Protein AF-A0A1F5BUM9-F1 (afdb_monomer_lite)

Organism: NCBI:txid1797298

Radius of gyration: 32.44 Å; chains: 1; bounding box: 60×42×88 Å

Structure (mmCIF, N/CA/C/O backbone):
data_AF-A0A1F5BUM9-F1
#
_entry.id   AF-A0A1F5BUM9-F1
#
loop_
_atom_site.group_PDB
_atom_site.id
_atom_site.type_symbol
_atom_site.label_atom_id
_atom_site.label_alt_id
_atom_site.label_comp_id
_atom_site.label_asym_id
_atom_site.label_entity_id
_atom_site.label_seq_id
_atom_site.pdbx_PDB_ins_code
_atom_site.Cartn_x
_atom_site.Cartn_y
_atom_site.Cartn_z
_atom_site.occupancy
_atom_site.B_iso_or_equiv
_atom_site.auth_seq_id
_atom_site.auth_comp_id
_atom_site.auth_asym_id
_atom_site.auth_atom_id
_atom_site.pdbx_PDB_model_num
ATOM 1 N N . MET A 1 1 ? 32.443 36.605 -42.762 1.00 44.03 1 MET A N 1
ATOM 2 C CA . MET A 1 1 ? 31.659 35.357 -42.912 1.00 44.03 1 MET A CA 1
ATOM 3 C C . MET A 1 1 ? 31.356 34.805 -41.528 1.00 44.03 1 MET A C 1
ATOM 5 O O . MET A 1 1 ? 32.287 34.441 -40.823 1.00 44.03 1 MET A O 1
ATOM 9 N N . LYS A 1 2 ? 30.087 34.827 -41.098 1.00 42.22 2 LYS A N 1
ATOM 10 C CA . LYS A 1 2 ? 29.662 34.248 -39.815 1.00 42.22 2 LYS A CA 1
ATOM 11 C C . LYS A 1 2 ? 29.589 32.729 -39.985 1.00 42.22 2 LYS A C 1
ATOM 13 O O . LYS A 1 2 ? 28.824 32.261 -40.822 1.00 42.22 2 LYS A O 1
ATOM 18 N N . LYS A 1 3 ? 30.399 31.980 -39.233 1.00 48.72 3 LYS A N 1
ATOM 19 C CA . LYS A 1 3 ? 30.218 30.534 -39.087 1.00 48.72 3 LYS A CA 1
ATOM 20 C C . LYS A 1 3 ? 28.916 30.341 -38.316 1.00 48.72 3 LYS A C 1
ATOM 22 O O . LYS A 1 3 ? 28.803 30.765 -37.172 1.00 48.72 3 LYS A O 1
ATOM 27 N N . GLN A 1 4 ? 27.899 29.832 -38.998 1.00 49.59 4 GLN A N 1
ATOM 28 C CA . GLN A 1 4 ? 26.709 29.318 -38.343 1.00 49.59 4 GLN A CA 1
ATOM 29 C C . GLN A 1 4 ? 27.141 28.023 -37.666 1.00 49.59 4 GLN A C 1
ATOM 31 O O . GLN A 1 4 ? 27.321 27.006 -38.334 1.00 49.59 4 GLN A O 1
ATOM 36 N N . ASP A 1 5 ? 27.364 28.084 -36.357 1.00 52.47 5 ASP A N 1
ATOM 37 C CA . ASP A 1 5 ? 27.512 26.895 -35.533 1.00 52.47 5 ASP A CA 1
ATOM 38 C C . ASP A 1 5 ? 26.158 26.187 -35.533 1.00 52.47 5 ASP A C 1
ATOM 40 O O . ASP A 1 5 ? 25.263 26.475 -34.736 1.00 52.47 5 ASP A O 1
ATOM 44 N N . ALA A 1 6 ? 25.982 25.305 -36.517 1.00 54.53 6 ALA A N 1
ATOM 45 C CA . ALA A 1 6 ? 24.881 24.370 -36.576 1.00 54.53 6 ALA A CA 1
ATOM 46 C C . ALA A 1 6 ? 24.970 23.511 -35.315 1.00 54.53 6 ALA A C 1
ATOM 48 O O . ALA A 1 6 ? 25.702 22.523 -35.251 1.00 54.53 6 ALA A O 1
ATOM 49 N N . THR A 1 7 ? 24.251 23.941 -34.282 1.00 58.84 7 THR A N 1
ATOM 50 C CA . THR A 1 7 ? 24.028 23.160 -33.076 1.00 58.84 7 THR A CA 1
ATOM 51 C C . THR A 1 7 ? 23.206 21.969 -33.538 1.00 58.84 7 THR A C 1
ATOM 53 O O . THR A 1 7 ? 21.995 22.060 -33.724 1.00 58.84 7 THR A O 1
ATOM 56 N N . ASN A 1 8 ? 23.899 20.882 -33.865 1.00 56.41 8 ASN A N 1
ATOM 57 C CA . ASN A 1 8 ? 23.308 19.642 -34.330 1.00 56.41 8 ASN A CA 1
ATOM 58 C C . ASN A 1 8 ? 22.641 18.996 -33.114 1.00 56.41 8 ASN A C 1
ATOM 60 O O . ASN A 1 8 ? 23.232 18.170 -32.418 1.00 56.41 8 ASN A O 1
ATOM 64 N N . VAL A 1 9 ? 21.438 19.476 -32.790 1.00 61.59 9 VAL A N 1
ATOM 65 C CA . VAL A 1 9 ? 20.562 18.869 -31.795 1.00 61.59 9 VAL A CA 1
ATOM 66 C C . VAL A 1 9 ? 20.226 17.497 -32.355 1.00 61.59 9 VAL A C 1
ATOM 68 O O . VAL A 1 9 ? 19.344 17.366 -33.202 1.00 61.59 9 VAL A O 1
ATOM 71 N N . GLN A 1 10 ? 20.994 16.482 -31.947 1.00 62.38 10 GLN A N 1
ATOM 72 C CA . GLN A 1 10 ? 20.701 15.098 -32.283 1.00 62.38 10 GLN A CA 1
ATOM 73 C C . GLN A 1 10 ? 19.253 14.844 -31.889 1.00 62.38 10 GLN A C 1
ATOM 75 O O . GLN A 1 10 ? 18.893 14.886 -30.714 1.00 62.38 10 GLN A O 1
ATOM 80 N N . GLN A 1 11 ? 18.417 14.635 -32.899 1.00 62.00 11 GLN A N 1
ATOM 81 C CA . GLN A 1 11 ? 17.012 14.336 -32.722 1.00 62.00 11 GLN A CA 1
ATOM 82 C C . GLN A 1 11 ? 16.944 12.950 -32.077 1.00 62.00 11 GLN A C 1
ATOM 84 O O . GLN A 1 11 ? 17.055 11.917 -32.743 1.00 62.00 11 GLN A O 1
ATOM 89 N N . THR A 1 12 ? 16.884 12.918 -30.748 1.00 64.94 12 THR A N 1
ATOM 90 C CA . THR A 1 12 ? 16.855 11.669 -29.998 1.00 64.94 12 THR A CA 1
ATOM 91 C C . THR A 1 12 ? 15.566 10.948 -30.353 1.00 64.94 12 THR A C 1
ATOM 93 O O . THR A 1 12 ? 14.472 11.376 -29.994 1.00 64.94 12 THR A O 1
ATOM 96 N N . SER A 1 13 ? 15.687 9.853 -31.099 1.00 73.12 13 SER A N 1
ATOM 97 C CA . SER A 1 13 ? 14.545 9.008 -31.418 1.00 73.12 13 SER A CA 1
ATOM 98 C C . SER A 1 13 ? 13.986 8.416 -30.121 1.00 73.12 13 SER A C 1
ATOM 100 O O . SER A 1 13 ? 14.622 7.570 -29.485 1.00 73.12 13 SER A O 1
ATOM 102 N N . TRP A 1 14 ? 12.800 8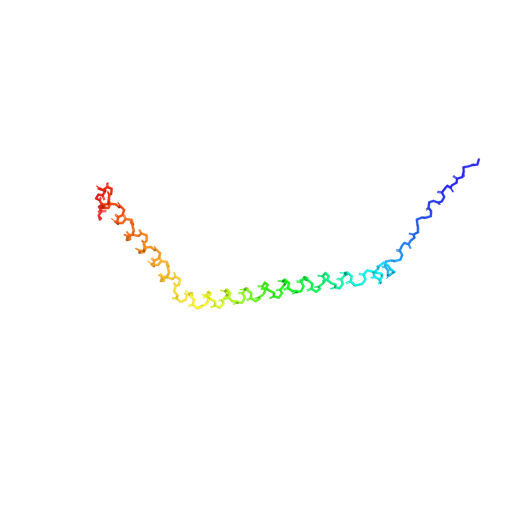.878 -29.721 1.00 71.31 14 TRP A N 1
ATOM 103 C CA . TRP A 1 14 ? 12.109 8.444 -28.505 1.00 71.31 14 TRP A CA 1
ATOM 104 C C . TRP A 1 14 ? 11.913 6.926 -28.454 1.00 71.31 14 TRP A C 1
ATOM 106 O O . TRP A 1 14 ? 12.026 6.334 -27.385 1.00 71.31 14 TRP A O 1
ATOM 116 N N . SER A 1 15 ? 11.732 6.266 -29.602 1.00 68.88 15 SER A N 1
ATOM 117 C CA . SER A 1 15 ? 11.616 4.805 -29.666 1.00 68.88 15 SER A CA 1
ATOM 118 C C . SER A 1 15 ? 12.905 4.094 -29.243 1.00 68.88 15 SER A C 1
ATOM 120 O O . SER A 1 15 ? 12.849 3.081 -28.547 1.00 68.88 15 SER A O 1
A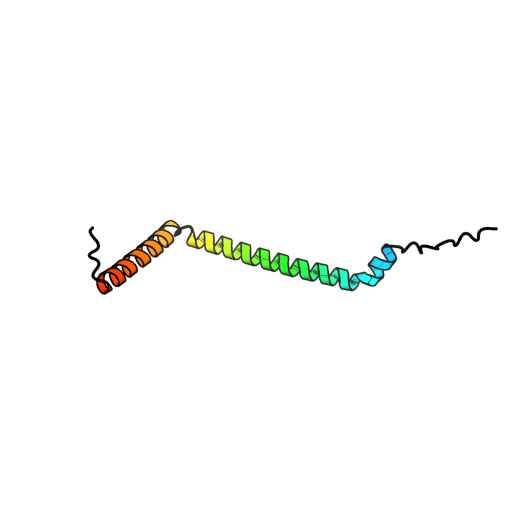TOM 122 N N . ARG A 1 16 ? 14.078 4.653 -29.569 1.00 72.25 16 ARG A N 1
ATOM 123 C CA . ARG A 1 16 ? 15.376 4.111 -29.136 1.00 72.25 16 ARG A CA 1
ATOM 124 C C . ARG A 1 16 ? 15.608 4.324 -27.637 1.00 72.25 16 ARG A C 1
ATOM 126 O O . ARG A 1 16 ? 16.188 3.459 -26.983 1.00 72.25 16 ARG A O 1
ATOM 133 N N . VAL A 1 17 ? 15.129 5.440 -27.084 1.00 71.94 17 VAL A N 1
ATOM 134 C CA . VAL A 1 17 ? 15.183 5.721 -25.637 1.00 71.94 17 VAL A CA 1
ATOM 135 C C . VAL A 1 17 ? 14.266 4.773 -24.866 1.00 71.94 17 VAL A C 1
ATOM 137 O O . VAL A 1 17 ? 14.692 4.208 -23.862 1.00 71.94 17 VAL A O 1
ATOM 140 N N . ILE A 1 18 ? 13.045 4.550 -25.356 1.00 69.88 18 ILE A N 1
ATOM 141 C CA . ILE A 1 18 ? 12.078 3.631 -24.745 1.00 69.88 18 ILE A CA 1
ATOM 142 C C . ILE A 1 18 ? 12.598 2.192 -24.795 1.00 69.88 18 ILE A C 1
ATOM 144 O O . ILE A 1 18 ? 12.588 1.521 -23.771 1.00 69.88 18 ILE A O 1
ATOM 148 N N . ALA A 1 19 ? 13.140 1.733 -25.929 1.00 73.00 19 ALA A N 1
ATOM 149 C CA . ALA A 1 19 ? 13.711 0.388 -26.039 1.00 73.00 19 ALA A CA 1
ATOM 150 C C . ALA A 1 19 ? 14.893 0.168 -25.077 1.00 73.00 19 ALA A C 1
ATOM 152 O O . ALA A 1 19 ? 14.988 -0.878 -24.438 1.00 73.00 19 ALA A O 1
ATOM 153 N N . LYS A 1 20 ? 15.768 1.171 -24.916 1.00 76.94 20 LYS A N 1
ATOM 154 C CA . LYS A 1 20 ? 16.907 1.100 -23.984 1.00 76.94 20 LYS A CA 1
ATOM 155 C C . LYS A 1 20 ? 16.469 1.098 -22.513 1.00 76.94 20 LYS A C 1
ATOM 157 O O . LYS A 1 20 ? 17.154 0.516 -21.679 1.00 76.94 20 LYS A O 1
ATOM 162 N N . ASN A 1 21 ? 15.333 1.724 -22.204 1.00 79.56 21 ASN A N 1
ATOM 163 C CA . ASN A 1 21 ? 14.781 1.839 -20.852 1.00 79.56 21 ASN A CA 1
ATOM 164 C C . ASN A 1 21 ? 13.543 0.953 -20.630 1.00 79.56 21 ASN A C 1
ATOM 166 O O . ASN A 1 21 ? 12.807 1.157 -19.667 1.00 79.56 21 ASN A O 1
ATOM 170 N N . ALA A 1 22 ? 13.311 -0.045 -21.486 1.00 78.25 22 ALA A N 1
ATOM 171 C CA . ALA A 1 22 ? 12.126 -0.893 -21.399 1.00 78.25 22 ALA A CA 1
ATOM 172 C C . ALA A 1 22 ? 12.077 -1.658 -20.067 1.00 78.25 22 ALA A C 1
ATOM 174 O O . ALA A 1 22 ? 11.048 -1.675 -19.403 1.00 78.25 22 ALA A O 1
ATOM 175 N N . TYR A 1 23 ? 13.207 -2.215 -19.627 1.00 81.19 23 TYR A N 1
ATOM 176 C CA . TYR A 1 23 ? 13.309 -2.942 -18.358 1.00 81.19 23 TYR A CA 1
ATOM 177 C C . TYR A 1 23 ? 13.001 -2.086 -17.118 1.00 81.19 23 TYR A C 1
ATOM 179 O O . TYR A 1 23 ? 12.125 -2.482 -16.345 1.00 81.19 23 TYR A O 1
ATOM 187 N N . PRO A 1 24 ? 13.642 -0.914 -16.902 1.00 86.12 24 PRO A N 1
ATOM 188 C CA . PRO A 1 24 ? 13.287 -0.072 -15.765 1.00 86.12 24 PRO A CA 1
ATOM 189 C C . PRO A 1 24 ? 11.839 0.425 -15.859 1.00 86.12 24 PRO A C 1
ATOM 191 O O . PRO A 1 24 ? 11.140 0.419 -14.850 1.00 86.12 24 PRO A O 1
ATOM 194 N N . LEU A 1 25 ? 11.338 0.753 -17.055 1.00 85.19 25 LEU A N 1
ATOM 195 C CA . LEU A 1 25 ? 9.946 1.169 -17.236 1.00 85.19 25 LEU A CA 1
ATOM 196 C C . LEU A 1 25 ? 8.953 0.066 -16.832 1.00 85.19 25 LEU A C 1
ATOM 198 O O . LEU A 1 25 ? 8.016 0.324 -16.080 1.00 85.19 25 LEU A O 1
ATOM 202 N N . VAL A 1 26 ? 9.189 -1.172 -17.272 1.00 88.50 26 VAL A N 1
ATOM 203 C CA . VAL A 1 26 ? 8.367 -2.334 -16.902 1.00 88.50 26 VAL A CA 1
ATOM 204 C C . VAL A 1 26 ? 8.425 -2.587 -15.395 1.00 88.50 26 VAL A C 1
ATOM 206 O O . VAL A 1 26 ? 7.385 -2.826 -14.786 1.00 88.50 26 VAL A O 1
ATOM 209 N N . SER A 1 27 ? 9.597 -2.465 -14.764 1.00 89.75 27 SER A N 1
ATOM 210 C CA . SER A 1 27 ? 9.714 -2.630 -13.307 1.00 89.75 27 SER A CA 1
ATOM 211 C C . SER A 1 27 ? 8.894 -1.600 -12.521 1.00 89.75 27 SER A C 1
ATOM 213 O O . SER A 1 27 ? 8.231 -1.961 -11.551 1.00 89.75 27 SER A O 1
ATOM 215 N N . VAL A 1 28 ? 8.858 -0.343 -12.978 1.00 92.25 28 VAL A N 1
ATOM 216 C CA . VAL A 1 28 ? 8.039 0.716 -12.367 1.00 92.25 28 VAL A CA 1
ATOM 217 C C . VAL A 1 28 ? 6.552 0.407 -12.524 1.00 92.25 28 VAL A C 1
ATOM 219 O O . VAL A 1 28 ? 5.796 0.555 -11.568 1.00 92.25 28 VAL A O 1
ATOM 222 N N . IL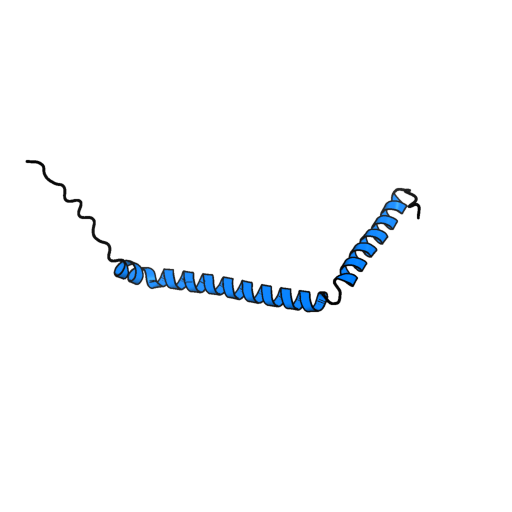E A 1 29 ? 6.129 -0.073 -13.696 1.00 92.88 29 ILE A N 1
ATOM 223 C CA . ILE A 1 29 ? 4.733 -0.465 -13.938 1.00 92.88 29 ILE A CA 1
ATOM 224 C C . ILE A 1 29 ? 4.322 -1.613 -13.007 1.00 92.88 29 ILE A C 1
ATOM 226 O O . ILE A 1 29 ? 3.264 -1.542 -12.384 1.00 92.88 29 ILE A O 1
ATOM 230 N N . ILE A 1 30 ? 5.164 -2.642 -12.867 1.00 94.38 30 ILE A N 1
ATOM 231 C CA . ILE A 1 30 ? 4.908 -3.774 -11.962 1.00 94.38 30 ILE A CA 1
ATOM 232 C C . ILE A 1 30 ? 4.821 -3.295 -10.511 1.00 94.38 30 ILE A C 1
ATOM 234 O O . ILE A 1 30 ? 3.915 -3.697 -9.782 1.00 94.38 30 ILE A O 1
ATOM 238 N N . PHE A 1 31 ? 5.725 -2.406 -10.097 1.00 94.50 31 PHE A N 1
ATOM 239 C CA . PHE A 1 31 ? 5.709 -1.830 -8.757 1.00 94.50 31 PHE A CA 1
ATOM 240 C C . PHE A 1 31 ? 4.403 -1.071 -8.498 1.00 94.50 31 PHE A C 1
ATOM 242 O O . PHE A 1 31 ? 3.720 -1.343 -7.516 1.00 94.50 31 PHE A O 1
ATOM 249 N N . LEU A 1 32 ? 3.984 -0.189 -9.407 1.00 95.62 32 LEU A N 1
ATOM 250 C CA . LEU A 1 32 ? 2.717 0.538 -9.277 1.00 95.62 32 LEU A CA 1
ATOM 251 C C . LEU A 1 32 ? 1.505 -0.402 -9.230 1.00 95.62 32 LEU A C 1
ATOM 253 O O . LEU A 1 32 ? 0.616 -0.212 -8.399 1.00 95.62 32 LEU A O 1
ATOM 257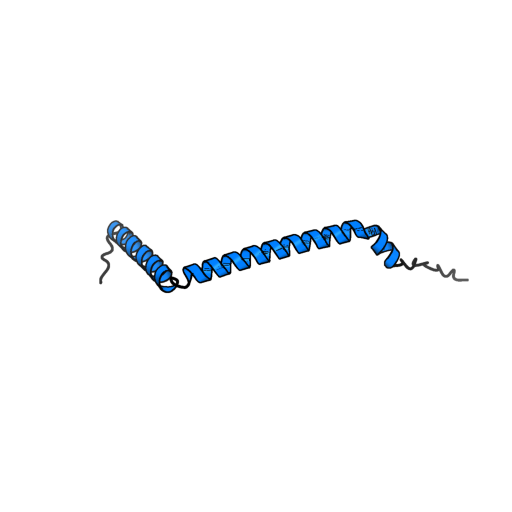 N N . ALA A 1 33 ? 1.488 -1.438 -10.071 1.00 95.19 33 ALA A N 1
ATOM 258 C CA . ALA A 1 33 ? 0.431 -2.444 -10.069 1.00 95.19 33 ALA A CA 1
ATOM 259 C C . ALA A 1 33 ? 0.355 -3.193 -8.729 1.00 95.19 33 ALA A C 1
ATOM 261 O O . ALA A 1 33 ? -0.742 -3.439 -8.227 1.00 95.19 33 ALA A O 1
ATOM 262 N N . TYR A 1 34 ? 1.502 -3.495 -8.116 1.00 95.56 34 TYR A N 1
ATOM 263 C CA . TYR A 1 34 ? 1.562 -4.108 -6.791 1.00 95.56 34 TYR A CA 1
ATOM 264 C C . TYR A 1 34 ? 0.921 -3.220 -5.714 1.00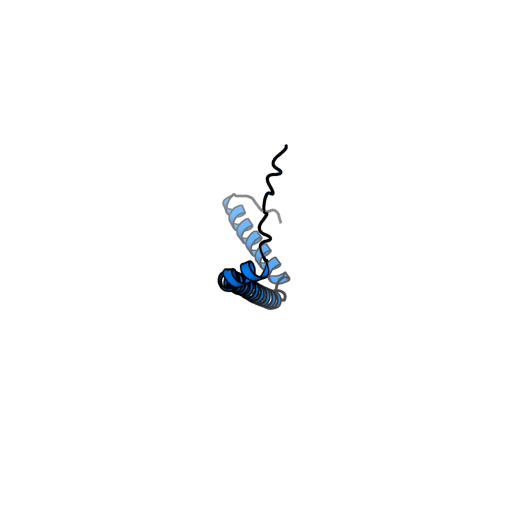 95.56 34 TYR A C 1
ATOM 266 O O . TYR A 1 34 ? 0.065 -3.693 -4.966 1.00 95.56 34 TYR A O 1
ATOM 274 N N . PHE A 1 35 ? 1.267 -1.927 -5.657 1.00 95.06 35 PHE A N 1
ATOM 275 C CA . PHE A 1 35 ? 0.654 -1.009 -4.683 1.00 95.06 35 PHE A CA 1
ATOM 276 C C . PHE A 1 35 ? -0.839 -0.821 -4.924 1.00 95.06 35 PHE A C 1
ATOM 278 O O . PHE A 1 35 ? -1.607 -0.770 -3.965 1.00 95.06 35 PHE A O 1
ATOM 285 N N . TYR A 1 36 ? -1.258 -0.756 -6.186 1.00 94.81 36 TYR A N 1
ATOM 286 C CA . TYR A 1 36 ? -2.670 -0.669 -6.532 1.00 94.81 36 TYR A CA 1
ATOM 287 C C . TYR A 1 36 ? -3.445 -1.906 -6.058 1.00 94.81 36 TYR A C 1
ATOM 289 O O . TYR A 1 36 ? -4.488 -1.771 -5.419 1.00 94.81 36 TYR A O 1
ATOM 297 N N . ALA A 1 37 ? -2.909 -3.107 -6.292 1.00 93.69 37 ALA A N 1
ATOM 298 C CA . ALA A 1 37 ? -3.513 -4.353 -5.829 1.00 93.69 37 ALA A CA 1
ATOM 299 C C . ALA A 1 37 ? -3.573 -4.432 -4.295 1.00 93.69 37 ALA A C 1
ATOM 301 O O . ALA A 1 37 ? -4.604 -4.810 -3.736 1.00 93.69 37 ALA A O 1
ATOM 302 N N . ALA A 1 38 ? -2.501 -4.030 -3.607 1.00 93.38 38 ALA A N 1
ATO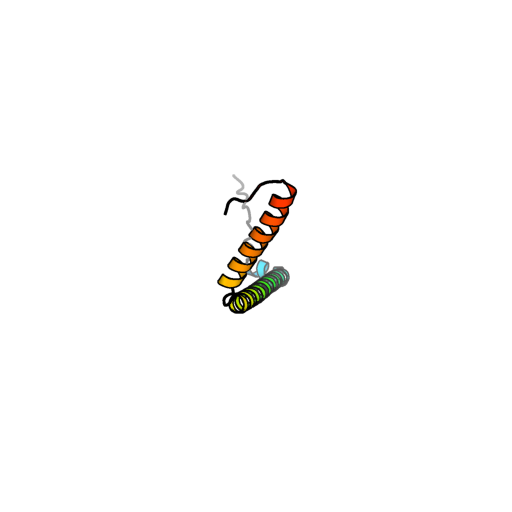M 303 C CA . ALA A 1 38 ? -2.467 -3.979 -2.148 1.00 93.38 38 ALA A CA 1
ATOM 304 C C . ALA A 1 38 ? -3.504 -2.993 -1.590 1.00 93.38 38 ALA A C 1
ATOM 306 O O . ALA A 1 38 ? -4.244 -3.333 -0.667 1.00 93.38 38 ALA A O 1
ATOM 307 N N . PHE A 1 39 ? -3.605 -1.798 -2.178 1.00 93.38 39 PHE A N 1
ATOM 308 C CA . PHE A 1 39 ? -4.610 -0.808 -1.798 1.00 93.38 39 PHE A CA 1
ATOM 309 C C . PHE A 1 39 ? -6.026 -1.354 -1.989 1.00 93.38 39 PHE A C 1
ATOM 311 O O . PHE A 1 39 ? -6.831 -1.294 -1.064 1.00 93.38 39 PHE A O 1
ATOM 318 N N . PHE A 1 40 ? -6.305 -1.963 -3.142 1.00 93.62 40 PHE A N 1
ATOM 319 C CA . PHE A 1 40 ? -7.604 -2.565 -3.429 1.00 93.62 40 PHE A CA 1
ATOM 320 C C . PHE A 1 40 ? -7.971 -3.670 -2.427 1.00 93.62 40 PHE A C 1
ATOM 322 O O . PHE A 1 40 ? -9.088 -3.689 -1.912 1.00 93.62 40 PHE A O 1
ATOM 329 N N . ALA A 1 41 ? -7.027 -4.554 -2.091 1.00 90.62 41 ALA A N 1
ATOM 330 C CA . ALA A 1 41 ? -7.244 -5.609 -1.104 1.00 90.62 41 ALA A CA 1
ATOM 331 C C . ALA A 1 41 ? -7.547 -5.045 0.296 1.00 90.62 41 ALA A C 1
ATOM 333 O O . ALA A 1 41 ? -8.452 -5.531 0.977 1.00 90.62 41 ALA A O 1
ATOM 334 N N . VAL A 1 42 ? -6.831 -3.995 0.714 1.00 90.50 42 VAL A N 1
ATOM 335 C CA . VAL A 1 42 ? -7.087 -3.310 1.990 1.00 90.50 42 VAL A CA 1
ATOM 336 C C . VAL A 1 42 ? -8.453 -2.629 1.975 1.00 90.50 42 VAL A C 1
ATOM 338 O O . VAL A 1 42 ? -9.205 -2.790 2.932 1.00 90.50 42 VAL A O 1
ATOM 341 N N . SER A 1 43 ? -8.810 -1.917 0.904 1.00 85.81 43 SER A N 1
ATOM 342 C CA . SER A 1 43 ? -10.129 -1.289 0.759 1.00 85.81 43 SER A CA 1
ATOM 343 C C . SER A 1 43 ? -11.253 -2.316 0.837 1.00 85.81 43 SER A C 1
ATOM 345 O O . SER A 1 43 ? -12.183 -2.127 1.616 1.00 85.81 43 SER A O 1
ATOM 347 N N . PHE A 1 44 ? -11.124 -3.438 0.125 1.00 86.56 44 PHE A N 1
ATOM 348 C CA . PHE A 1 44 ? -12.088 -4.533 0.193 1.00 86.56 44 PHE A CA 1
ATOM 349 C C . PHE A 1 44 ? -12.214 -5.080 1.619 1.00 86.56 44 PHE A C 1
ATOM 351 O O . PHE A 1 44 ? -13.322 -5.248 2.126 1.00 86.56 44 PHE A O 1
ATOM 358 N N . LEU A 1 45 ? -11.098 -5.317 2.312 1.00 86.12 45 LEU A N 1
ATOM 359 C CA . LEU A 1 45 ? -11.129 -5.802 3.691 1.00 86.12 45 LEU A CA 1
ATOM 360 C C . LEU A 1 45 ? -11.769 -4.781 4.641 1.00 86.12 45 LEU A C 1
ATOM 362 O O . LEU A 1 45 ? -12.599 -5.156 5.463 1.00 86.12 45 LEU A O 1
ATOM 366 N N . VAL A 1 46 ? -11.446 -3.494 4.504 1.00 83.38 46 VAL A N 1
ATOM 367 C CA . VAL A 1 46 ? -12.043 -2.410 5.297 1.00 83.38 46 VAL A CA 1
ATOM 368 C C . VAL A 1 46 ? -13.540 -2.292 5.036 1.00 83.38 46 VAL A C 1
ATOM 370 O O . VAL A 1 46 ? -14.290 -2.097 5.988 1.00 83.38 46 VAL A O 1
ATOM 373 N N . GLU A 1 47 ? -13.997 -2.428 3.794 1.00 80.88 47 GLU A N 1
ATOM 374 C CA . GLU A 1 47 ? -15.423 -2.418 3.454 1.00 80.88 47 GLU A CA 1
ATOM 375 C C . GLU A 1 47 ? -16.158 -3.623 4.035 1.00 80.88 47 GLU A C 1
ATOM 377 O O . GLU A 1 47 ? -17.231 -3.449 4.604 1.00 80.88 47 GLU A O 1
ATOM 382 N N . ASN A 1 48 ? -15.574 -4.822 3.983 1.00 78.81 48 ASN A N 1
ATOM 383 C CA . ASN A 1 48 ? -16.169 -6.016 4.589 1.00 78.81 48 ASN A CA 1
ATOM 384 C C . ASN A 1 48 ? -16.201 -5.931 6.119 1.00 78.81 48 ASN A C 1
ATOM 386 O O . ASN A 1 48 ? -17.204 -6.274 6.740 1.00 78.81 48 ASN A O 1
ATOM 390 N N . VAL A 1 49 ? -15.130 -5.425 6.734 1.00 74.31 49 VAL A N 1
ATOM 391 C CA . VAL A 1 49 ? -15.079 -5.133 8.171 1.00 74.31 49 VAL A CA 1
ATOM 392 C C . VAL A 1 49 ? -16.138 -4.088 8.510 1.00 74.31 49 VAL A C 1
ATOM 394 O O . VAL A 1 49 ? -16.957 -4.313 9.394 1.00 74.31 49 VAL A O 1
ATOM 397 N N . ARG A 1 50 ? -16.207 -2.974 7.777 1.00 70.75 50 ARG A N 1
ATOM 398 C CA . ARG A 1 50 ? -17.252 -1.966 7.975 1.00 70.75 50 ARG A CA 1
ATOM 399 C C . ARG A 1 50 ? -18.639 -2.552 7.784 1.00 70.75 50 ARG A C 1
ATOM 401 O O . ARG A 1 50 ? -19.480 -2.254 8.604 1.00 70.75 50 ARG A O 1
ATOM 408 N N . ALA A 1 51 ? -18.892 -3.402 6.797 1.00 66.56 51 ALA A N 1
ATOM 409 C CA . ALA A 1 51 ? -20.191 -4.047 6.618 1.00 66.56 51 ALA A CA 1
ATOM 410 C C . ALA A 1 51 ? -20.537 -4.975 7.798 1.00 66.56 51 ALA A C 1
ATOM 412 O O . ALA A 1 51 ? -21.660 -4.940 8.300 1.00 66.56 51 ALA A O 1
ATOM 413 N N . ALA A 1 52 ? -19.560 -5.737 8.301 1.00 64.25 52 ALA A N 1
ATOM 414 C CA . ALA A 1 52 ? -19.719 -6.599 9.472 1.00 64.25 52 ALA A CA 1
ATOM 415 C C . ALA A 1 52 ? -19.942 -5.804 10.775 1.00 64.25 52 ALA A C 1
ATOM 417 O O . ALA A 1 52 ? -20.710 -6.228 11.637 1.00 64.25 52 ALA A O 1
ATOM 418 N N . PHE A 1 53 ? -19.312 -4.633 10.915 1.00 59.06 53 PHE A N 1
ATOM 419 C CA . PHE A 1 53 ? -19.432 -3.766 12.092 1.00 59.06 53 PHE A CA 1
ATOM 420 C C . PHE A 1 53 ? -20.478 -2.648 11.948 1.00 59.06 53 PHE A C 1
ATOM 422 O O . PHE A 1 53 ? -20.846 -2.054 12.956 1.00 59.06 53 PHE A O 1
ATOM 429 N N . ALA A 1 54 ? -21.016 -2.378 10.756 1.00 53.69 54 ALA A N 1
ATOM 430 C CA . ALA A 1 54 ? -22.048 -1.364 10.508 1.00 53.69 54 ALA A CA 1
ATOM 431 C C . ALA A 1 54 ? -23.397 -1.771 11.107 1.00 53.69 54 ALA A C 1
ATOM 433 O O . ALA A 1 54 ? -24.144 -0.906 11.556 1.00 53.69 54 ALA A O 1
ATOM 434 N N . VAL A 1 55 ? -23.657 -3.078 11.255 1.00 52.56 55 VAL A N 1
ATOM 435 C CA . VAL A 1 55 ? -24.749 -3.589 12.111 1.00 52.56 55 VAL A CA 1
ATOM 436 C C . VAL A 1 55 ? -24.601 -3.091 13.560 1.00 52.56 55 VAL A C 1
ATOM 438 O O . VAL A 1 55 ? -25.584 -2.960 14.285 1.00 52.56 55 VAL A O 1
ATOM 441 N N . ASN A 1 56 ? -23.386 -2.719 13.964 1.00 55.44 56 ASN A N 1
ATOM 442 C CA . ASN A 1 56 ? -23.044 -2.222 15.285 1.00 55.44 56 ASN A CA 1
ATOM 443 C C . ASN A 1 56 ? -22.500 -0.789 15.288 1.00 55.44 56 ASN A C 1
ATOM 445 O O . ASN A 1 56 ? -21.920 -0.406 16.289 1.00 55.44 56 ASN A O 1
ATOM 449 N N . GLU A 1 57 ? -22.688 0.064 14.278 1.00 57.00 57 GLU A N 1
ATOM 450 C CA . GLU A 1 57 ? -22.239 1.467 14.410 1.00 57.00 57 GLU A CA 1
ATOM 451 C C . GLU A 1 57 ? -22.972 2.187 15.557 1.00 57.00 57 GLU A C 1
ATOM 453 O O . GLU A 1 57 ? -22.377 2.935 16.336 1.00 57.00 57 GLU A O 1
ATOM 458 N N . ALA A 1 58 ? -24.265 1.895 15.719 1.00 56.16 58 ALA A N 1
ATOM 459 C CA . ALA A 1 58 ? -25.056 2.355 16.855 1.00 56.16 58 ALA A CA 1
ATOM 460 C C . ALA A 1 58 ? -24.599 1.720 18.183 1.00 56.16 58 ALA A C 1
ATOM 462 O O . ALA A 1 58 ? -24.683 2.357 19.232 1.00 56.16 58 ALA A O 1
ATOM 463 N N . LEU A 1 59 ? -24.102 0.481 18.144 1.00 57.88 59 LEU A N 1
ATOM 464 C CA . LEU A 1 59 ? -23.646 -0.269 19.315 1.00 57.88 59 LEU A CA 1
ATOM 465 C C . LEU A 1 59 ? -22.233 0.149 19.733 1.00 57.88 59 LEU A C 1
ATOM 467 O O . LEU A 1 59 ? -22.020 0.406 20.905 1.00 57.88 59 LEU A O 1
ATOM 471 N N . ALA A 1 60 ? -21.318 0.357 18.791 1.00 58.09 60 ALA A N 1
ATOM 472 C CA . ALA A 1 60 ? -19.983 0.903 18.985 1.00 58.09 60 ALA A CA 1
ATOM 473 C C . ALA A 1 60 ? -20.048 2.345 19.497 1.00 58.09 60 ALA A C 1
ATOM 475 O O . ALA A 1 60 ? -19.372 2.668 20.468 1.00 58.09 60 ALA A O 1
ATOM 476 N N . LYS A 1 61 ? -20.928 3.196 18.942 1.00 59.22 61 LYS A N 1
ATOM 477 C CA . LYS A 1 61 ? -21.186 4.535 19.505 1.00 59.22 61 LYS A CA 1
ATOM 478 C C . LYS A 1 61 ? -21.719 4.445 20.937 1.00 59.22 61 LYS A C 1
ATOM 480 O O . LYS A 1 61 ? -21.211 5.143 21.808 1.00 59.22 61 LYS A O 1
ATOM 485 N N . LYS A 1 62 ? -22.681 3.554 21.217 1.00 59.59 62 LYS A N 1
ATOM 486 C CA . LYS A 1 62 ? -23.173 3.319 22.589 1.00 59.59 62 LYS A CA 1
ATOM 487 C C . LYS A 1 62 ? -22.087 2.793 23.526 1.00 59.59 62 LYS A C 1
ATOM 489 O O . LYS A 1 62 ? -22.049 3.212 24.675 1.00 59.59 62 LYS A O 1
ATOM 494 N N . GLN A 1 63 ? -21.214 1.910 23.057 1.00 57.06 63 GLN A N 1
ATOM 495 C CA . GLN A 1 63 ? -20.169 1.281 23.860 1.00 57.06 63 GLN A CA 1
ATOM 496 C C . GLN A 1 63 ? -19.032 2.261 24.166 1.00 57.06 63 GLN A C 1
ATOM 498 O O . GLN A 1 63 ? -18.559 2.296 25.297 1.00 57.06 63 GLN A O 1
ATOM 503 N N . VAL A 1 64 ? -18.658 3.114 23.204 1.00 60.69 64 VAL A N 1
ATOM 504 C CA . VAL A 1 64 ? -17.720 4.228 23.417 1.00 60.69 64 VAL A CA 1
ATOM 505 C C . VAL A 1 64 ? -18.308 5.232 24.410 1.00 60.69 64 VAL A C 1
ATOM 507 O O . VAL A 1 64 ? -17.643 5.558 25.386 1.00 60.69 64 VAL A O 1
ATOM 510 N N . VAL A 1 65 ? -19.573 5.644 24.242 1.00 60.50 65 VAL A N 1
ATOM 511 C CA . VAL A 1 65 ? -20.249 6.564 25.180 1.00 60.50 65 VAL A CA 1
ATOM 512 C C . VAL A 1 65 ? -20.389 5.950 26.579 1.00 60.50 65 VAL A C 1
ATOM 514 O O . VAL A 1 65 ? -20.156 6.638 27.567 1.00 60.50 65 VAL A O 1
ATOM 517 N N . GLN A 1 66 ? -20.718 4.658 26.697 1.00 61.12 66 GLN A N 1
ATOM 518 C CA . GLN A 1 66 ? -20.789 3.962 27.990 1.00 61.12 66 GLN A CA 1
ATOM 519 C C . GLN A 1 66 ? -19.423 3.822 28.662 1.00 61.12 66 GLN A C 1
ATOM 521 O O . GLN A 1 66 ? -19.330 3.977 29.878 1.00 61.12 66 GLN A O 1
ATOM 526 N N . PHE A 1 67 ? -18.372 3.519 27.900 1.00 60.72 67 PHE A N 1
ATOM 527 C CA . PHE A 1 67 ? -17.017 3.425 28.437 1.00 60.72 67 PHE A CA 1
ATOM 528 C C . PHE A 1 67 ? -16.531 4.782 28.950 1.00 60.72 67 PHE A C 1
ATOM 530 O O . PHE A 1 67 ? -15.924 4.849 30.020 1.00 60.72 67 PHE A O 1
ATOM 537 N N . ASP A 1 68 ? -16.852 5.852 28.223 1.00 70.56 68 ASP A N 1
ATOM 538 C CA . ASP A 1 68 ? -16.499 7.216 28.600 1.00 70.56 68 ASP A CA 1
ATOM 539 C C . ASP A 1 68 ? -17.258 7.661 29.860 1.00 70.56 68 ASP A C 1
ATOM 541 O O . ASP A 1 68 ? -16.639 8.110 30.818 1.00 70.56 68 ASP A O 1
ATOM 545 N N . LEU A 1 69 ? -18.569 7.398 29.951 1.00 70.19 69 LEU A N 1
ATOM 546 C CA . LEU A 1 69 ? -19.364 7.654 31.164 1.00 70.19 69 LEU A CA 1
ATOM 547 C C . LEU A 1 69 ? -18.873 6.845 32.371 1.00 70.19 69 LEU A C 1
ATOM 549 O O . LEU A 1 69 ? -18.692 7.398 33.452 1.00 70.19 69 LEU A O 1
ATOM 553 N N . ALA A 1 70 ? -18.609 5.548 32.202 1.00 72.94 70 ALA A N 1
ATOM 554 C CA . ALA A 1 70 ? -18.157 4.692 33.297 1.00 72.94 70 ALA A CA 1
ATOM 555 C C . ALA A 1 70 ? -16.752 5.074 33.798 1.00 72.94 70 ALA A C 1
ATOM 557 O O . ALA A 1 70 ? -16.474 4.989 34.999 1.00 72.94 70 ALA A O 1
ATOM 558 N N . ASN A 1 71 ? -15.852 5.494 32.905 1.00 71.69 71 ASN A N 1
ATOM 559 C CA . ASN A 1 71 ? -14.549 6.021 33.305 1.00 71.69 71 ASN A CA 1
ATOM 560 C C . ASN A 1 71 ? -14.656 7.424 33.896 1.00 71.69 71 ASN A C 1
ATOM 562 O O . ASN A 1 71 ? -13.999 7.691 34.902 1.00 71.69 71 ASN A O 1
ATOM 566 N N . TYR A 1 72 ? -15.507 8.284 33.342 1.00 68.69 72 TYR A N 1
ATOM 567 C CA . TYR A 1 72 ? -15.781 9.606 33.884 1.00 68.69 72 TYR A CA 1
ATOM 568 C C . TYR A 1 72 ? -16.345 9.512 35.302 1.00 68.69 72 TYR A C 1
ATOM 570 O O . TYR A 1 72 ? -15.825 10.174 36.189 1.00 68.69 72 TYR A O 1
ATOM 578 N N . GLU A 1 73 ? -17.305 8.627 35.576 1.00 71.44 73 GLU A N 1
ATOM 579 C CA . GLU A 1 73 ? -17.821 8.396 36.932 1.00 71.44 73 GLU A CA 1
ATOM 580 C C . GLU A 1 73 ? -16.737 7.889 37.893 1.00 71.44 73 GLU A C 1
ATOM 582 O O . GLU A 1 73 ? -16.678 8.306 39.052 1.00 71.44 73 GLU A O 1
ATOM 587 N N . LYS A 1 74 ? -15.848 7.000 37.432 1.00 76.62 74 LYS A N 1
ATOM 588 C CA . LYS A 1 74 ? -14.714 6.522 38.242 1.00 76.62 74 LYS A CA 1
ATOM 589 C C . LYS A 1 74 ? -13.722 7.640 38.554 1.00 76.62 74 LYS A C 1
ATOM 591 O O . LYS A 1 74 ? -13.211 7.696 39.672 1.00 76.62 74 LYS A O 1
ATOM 596 N N . ILE A 1 75 ? -13.443 8.509 37.587 1.00 71.81 75 ILE A N 1
ATOM 597 C CA . ILE A 1 75 ? -12.559 9.665 37.752 1.00 71.81 75 ILE A CA 1
ATOM 598 C C . ILE A 1 75 ? -13.235 10.706 38.653 1.00 71.81 75 ILE A C 1
ATOM 600 O O . ILE A 1 75 ? -12.648 11.105 39.653 1.00 71.81 75 ILE A O 1
ATOM 604 N N . ALA A 1 76 ? -14.488 11.068 38.392 1.00 71.56 76 ALA A N 1
ATOM 605 C CA . ALA A 1 76 ? -15.270 12.015 39.183 1.00 71.56 76 ALA A CA 1
ATOM 606 C C . ALA A 1 76 ? -15.358 11.599 40.661 1.00 71.56 76 ALA A C 1
ATOM 608 O O . ALA A 1 76 ? -15.122 12.427 41.541 1.00 71.56 76 ALA A O 1
ATOM 609 N N . LYS A 1 77 ? -15.557 10.300 40.948 1.00 71.38 77 LYS A N 1
ATOM 610 C CA . LYS A 1 77 ? -15.492 9.750 42.317 1.00 71.38 77 LYS A CA 1
ATOM 611 C C . LYS A 1 77 ? -14.121 9.915 42.974 1.00 71.38 77 LYS A C 1
ATOM 613 O O . LYS A 1 77 ? -14.060 10.158 44.174 1.00 71.38 77 LYS A O 1
ATOM 618 N N . ARG A 1 78 ? -13.023 9.793 42.219 1.00 73.94 78 ARG A N 1
ATOM 619 C CA . ARG A 1 78 ? -11.662 10.017 42.743 1.00 73.94 78 ARG A CA 1
ATOM 620 C C . ARG A 1 78 ? -11.366 11.491 43.015 1.00 73.94 78 ARG A C 1
ATOM 622 O O . ARG A 1 78 ? -10.573 11.775 43.903 1.00 73.94 78 ARG A O 1
ATOM 629 N N . PHE A 1 79 ? -11.997 12.404 42.282 1.00 70.25 79 PHE A N 1
ATOM 630 C CA . PHE A 1 79 ? -11.806 13.850 42.429 1.00 70.25 79 PHE A CA 1
ATOM 631 C C . PHE A 1 79 ? -12.877 14.537 43.293 1.00 70.25 79 PHE A C 1
ATOM 633 O O . PHE A 1 79 ? -12.859 15.758 43.418 1.00 70.25 79 PHE A O 1
ATOM 640 N N . GLY A 1 80 ? -13.795 13.781 43.910 1.00 66.12 80 GLY A N 1
ATOM 641 C CA . GLY A 1 80 ? -14.829 14.327 44.799 1.00 66.12 80 GLY A CA 1
ATOM 642 C C . GLY A 1 80 ? -15.866 15.204 44.090 1.00 66.12 80 GLY A C 1
ATOM 643 O O . GLY A 1 80 ? -16.551 15.991 44.739 1.00 66.12 80 GLY A O 1
ATOM 644 N N . ILE A 1 81 ? -15.983 15.089 42.766 1.00 66.44 81 ILE A N 1
ATOM 645 C CA . ILE A 1 81 ? -16.960 15.836 41.976 1.00 66.44 81 ILE A CA 1
ATOM 646 C C . ILE A 1 81 ? -18.255 15.022 42.001 1.00 66.44 81 ILE A C 1
ATOM 648 O O . ILE A 1 81 ? -18.371 14.009 41.310 1.00 66.44 81 ILE A O 1
ATOM 652 N N . GLU A 1 82 ? -19.223 15.425 42.827 1.00 60.88 82 GLU A N 1
ATOM 653 C CA . GLU A 1 82 ? -20.568 14.848 42.786 1.00 60.88 82 GLU A CA 1
ATOM 654 C C . GLU A 1 82 ? -21.181 15.122 41.408 1.00 60.88 82 GLU A C 1
ATOM 656 O O . GLU A 1 82 ? -21.554 16.253 41.088 1.00 60.88 82 GLU A O 1
ATOM 661 N N . SER A 1 83 ? -21.281 14.087 40.568 1.00 55.94 83 SER A N 1
ATOM 662 C CA . SER A 1 83 ? -22.026 14.190 39.318 1.00 55.94 83 SER A CA 1
ATOM 663 C C . SER A 1 83 ? -23.504 14.361 39.669 1.00 55.94 83 SER A C 1
ATOM 665 O O . SER A 1 83 ? -24.179 13.393 40.038 1.00 55.94 83 SER A O 1
ATOM 667 N N . ARG A 1 84 ? -24.016 15.594 39.595 1.00 57.19 84 ARG A N 1
ATOM 668 C CA . ARG A 1 84 ? -25.462 15.822 39.632 1.00 57.19 84 ARG A CA 1
ATOM 669 C C . ARG A 1 84 ? -26.071 15.137 38.415 1.00 57.19 84 ARG A C 1
ATOM 671 O O . ARG A 1 84 ? -25.721 15.466 37.285 1.00 57.19 84 ARG A O 1
ATOM 678 N N . LYS A 1 85 ? -26.915 14.149 38.706 1.00 51.28 85 LYS A N 1
ATOM 679 C CA . LYS A 1 85 ? -27.883 13.574 37.775 1.00 51.28 85 LYS A CA 1
ATOM 680 C C . LYS A 1 85 ? -28.752 14.661 37.154 1.00 51.28 85 LYS A C 1
ATOM 682 O O . LYS A 1 85 ? -29.049 15.640 37.878 1.00 51.28 85 LYS A O 1
#

Foldseek 3Di:
DDPPPPPCPPPPDVVVVCVVCVVVVVVVVVVVVVVVVVVVVVVVVVVVVCVVCVVCPVVVVVVVVVVCVVVVVVVCVVVVNPPDD

pLDDT: mean 71.7, std 14.39, range [42.22, 95.62]

Sequence (85 aa):
MKKQDATNVQQTSWSRVIAKNAYPLVSVIIFLAYFYAAFFAVSFLVENVRAAFAVNEALAKKQVVQFDLANYEKIAKRFGIESRK

Secondary structure (DSSP, 8-state):
-------------HHHHHHHTHHHHHHHHHHHHHHHHHHHHHHHHHHHHHHHHHTTHHHHHHHHHHHHHHHHHHHHHHTT-----